Protein AF-A0A945HX90-F1 (afdb_monomer_lite)

Foldseek 3Di:
DVVVVVVVVVVVVVVVVVVVQQQVAWDWDDDPQWIWIAGNVRHTPDIGHDPVLVPDPVSVVVRVVVD

pLDDT: mean 89.82, std 4.53, range [66.5, 95.94]

Radius of gyration: 19.32 Å; chains: 1; bounding box: 50×13×47 Å

Sequence (67 aa):
MLDKAKDLYKLQKQARQIKKELKKTHIEADHEGVIVVINGEQEVVNVEISDDALENKKKLEENLEKA

Secondary structure (DSSP, 8-state):
-HHHHHHHHHHHHHHHHHHHHHTT-EEEEEETTEEEEEETTS-EEEEEE-TGGGG-HHHHHHHHHH-

Structure (mmCIF, N/CA/C/O backbone):
data_AF-A0A945HX90-F1
#
_entry.id   AF-A0A945HX90-F1
#
loop_
_atom_site.group_PDB
_atom_site.id
_atom_site.type_symbol
_atom_site.label_atom_id
_atom_site.label_alt_id
_atom_site.label_comp_id
_atom_site.label_asym_id
_atom_site.label_entity_id
_atom_site.label_seq_id
_atom_site.pdbx_PDB_ins_code
_atom_site.Cartn_x
_atom_site.Cartn_y
_atom_site.Cartn_z
_atom_site.occupancy
_atom_site.B_iso_or_equiv
_atom_site.auth_seq_id
_atom_site.auth_comp_id
_atom_site.auth_asym_id
_atom_site.auth_atom_id
_atom_site.pdbx_PDB_model_num
ATOM 1 N N . MET A 1 1 ? 32.403 5.361 -26.263 1.00 66.50 1 MET A N 1
ATOM 2 C CA . MET A 1 1 ? 31.450 6.390 -25.773 1.00 66.50 1 MET A CA 1
ATOM 3 C C . MET A 1 1 ? 30.022 6.093 -26.235 1.00 66.50 1 MET A C 1
ATOM 5 O O . MET A 1 1 ? 29.148 6.021 -25.383 1.00 66.50 1 MET A O 1
ATOM 9 N N . LEU A 1 2 ? 29.787 5.835 -27.531 1.00 80.25 2 LEU A N 1
ATOM 10 C CA . LEU A 1 2 ? 28.468 5.451 -28.070 1.00 80.25 2 LEU A CA 1
ATOM 11 C C . LEU A 1 2 ? 27.882 4.166 -27.461 1.00 80.25 2 LEU A C 1
ATOM 13 O O . LEU A 1 2 ? 26.696 4.139 -27.147 1.00 80.25 2 LEU A O 1
ATOM 17 N N . ASP A 1 3 ? 28.694 3.132 -27.235 1.00 84.81 3 ASP A N 1
ATOM 18 C CA . ASP A 1 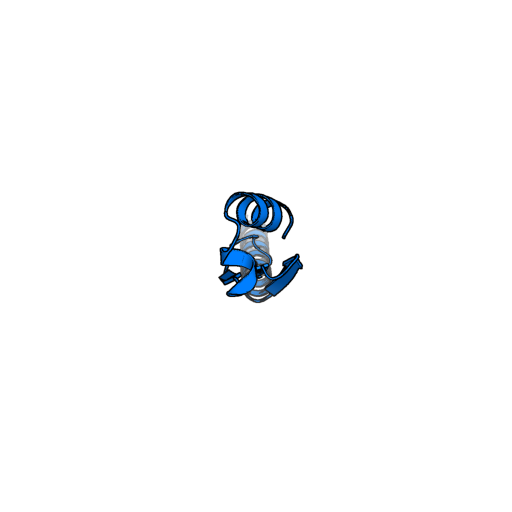3 ? 28.188 1.867 -26.674 1.00 84.81 3 ASP A CA 1
ATOM 19 C C . ASP A 1 3 ? 27.742 2.014 -25.215 1.00 84.81 3 ASP A C 1
ATOM 21 O O . ASP A 1 3 ? 26.653 1.581 -24.854 1.00 84.81 3 ASP A O 1
ATOM 25 N N . LYS A 1 4 ? 28.490 2.782 -24.411 1.00 85.44 4 LYS A N 1
ATOM 26 C CA . LYS A 1 4 ? 28.088 3.137 -23.040 1.00 85.44 4 LYS A CA 1
ATOM 27 C C . LYS A 1 4 ? 26.769 3.919 -23.010 1.00 85.44 4 LYS A C 1
ATOM 29 O O . LYS A 1 4 ? 25.932 3.677 -22.148 1.00 85.44 4 LYS A O 1
ATOM 34 N N . ALA A 1 5 ? 26.559 4.835 -23.958 1.00 90.19 5 ALA A N 1
ATOM 35 C CA . ALA A 1 5 ? 25.302 5.576 -24.064 1.00 90.19 5 ALA A CA 1
ATOM 36 C C . ALA A 1 5 ? 24.119 4.662 -24.439 1.00 90.19 5 ALA A C 1
ATOM 38 O O . ALA A 1 5 ? 23.025 4.814 -23.894 1.00 90.19 5 ALA A O 1
ATOM 39 N N . LYS A 1 6 ? 24.338 3.679 -25.324 1.00 91.38 6 LYS A N 1
ATOM 40 C CA . LYS A 1 6 ? 23.327 2.669 -25.676 1.00 91.38 6 LYS A CA 1
ATOM 41 C C . LYS A 1 6 ? 22.962 1.780 -24.488 1.00 91.38 6 LYS A C 1
ATOM 43 O O . LYS A 1 6 ? 21.781 1.494 -24.296 1.00 91.38 6 LYS A O 1
ATOM 48 N N . ASP A 1 7 ? 23.938 1.371 -23.686 1.00 91.44 7 ASP A N 1
ATOM 49 C CA . ASP A 1 7 ? 23.690 0.533 -22.510 1.00 91.44 7 ASP A CA 1
ATOM 50 C C . ASP A 1 7 ? 22.941 1.297 -21.412 1.00 91.44 7 ASP A C 1
ATOM 52 O O . ASP A 1 7 ? 21.964 0.788 -20.863 1.00 91.44 7 ASP A O 1
ATOM 56 N N . LEU A 1 8 ? 23.300 2.563 -21.174 1.00 92.56 8 LEU A N 1
ATOM 57 C CA . LEU A 1 8 ? 22.555 3.446 -20.270 1.00 92.56 8 LEU A CA 1
ATOM 58 C C . LEU A 1 8 ? 21.101 3.642 -20.720 1.00 92.56 8 LEU A C 1
ATOM 60 O O . LEU A 1 8 ? 20.184 3.604 -19.898 1.00 92.56 8 LEU A O 1
ATOM 64 N N . TYR A 1 9 ? 20.868 3.804 -22.025 1.00 93.69 9 TYR A N 1
ATOM 65 C CA . TYR A 1 9 ? 19.517 3.915 -22.574 1.00 93.69 9 TYR A CA 1
ATOM 66 C C . TYR A 1 9 ? 18.692 2.637 -22.357 1.00 93.69 9 TYR A C 1
ATOM 68 O O . TYR A 1 9 ? 17.526 2.709 -21.957 1.00 93.69 9 TYR A O 1
ATOM 76 N N . LYS A 1 10 ? 19.288 1.455 -22.574 1.00 94.56 10 LYS A N 1
ATOM 77 C CA . LYS A 1 10 ? 18.624 0.167 -22.307 1.00 94.56 10 LYS A CA 1
ATOM 78 C C . LYS A 1 10 ? 18.253 0.024 -20.833 1.00 94.56 10 LYS A C 1
ATOM 80 O O . LYS A 1 10 ? 17.110 -0.322 -20.538 1.00 94.56 10 LYS A O 1
ATOM 85 N N . LEU A 1 11 ? 19.171 0.359 -19.928 1.00 93.81 11 LEU A N 1
ATOM 86 C CA . LEU A 1 11 ? 18.936 0.300 -18.487 1.00 93.81 11 LEU A CA 1
ATOM 87 C C . LEU A 1 11 ? 17.809 1.251 -18.065 1.00 93.81 11 LEU A C 1
ATOM 89 O O . LEU A 1 11 ? 16.903 0.854 -17.335 1.00 93.81 11 LEU A O 1
ATOM 93 N N . GLN A 1 12 ? 17.788 2.480 -18.592 1.00 93.12 12 GLN A N 1
ATOM 94 C CA . GLN A 1 12 ? 16.695 3.421 -18.338 1.00 93.12 12 GLN A CA 1
ATOM 95 C C . GLN A 1 12 ? 15.344 2.869 -18.818 1.00 93.12 12 GLN A C 1
ATOM 97 O O . GLN A 1 12 ? 14.329 3.019 -18.134 1.00 93.12 12 GLN A O 1
ATOM 102 N N . LYS A 1 13 ? 15.311 2.230 -19.993 1.00 95.94 13 LYS A N 1
ATOM 103 C CA . LYS A 1 13 ? 14.092 1.614 -20.530 1.00 95.94 13 LYS A CA 1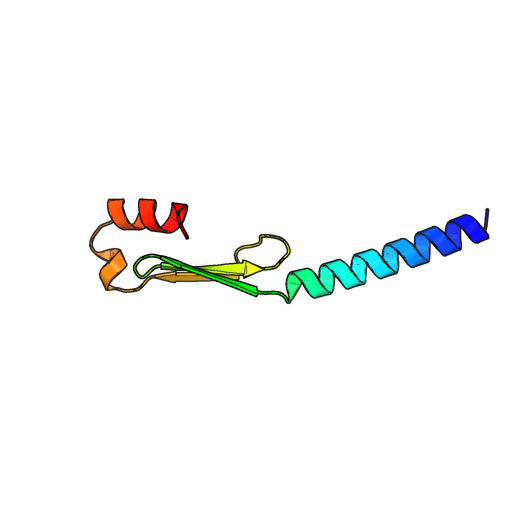
ATOM 104 C C . LYS A 1 13 ? 13.596 0.474 -19.636 1.00 95.94 13 LYS A C 1
ATOM 106 O O . LYS A 1 13 ? 12.404 0.437 -19.339 1.00 95.94 13 LYS A O 1
ATOM 111 N N . GLN A 1 14 ? 14.497 -0.396 -19.178 1.00 94.06 14 G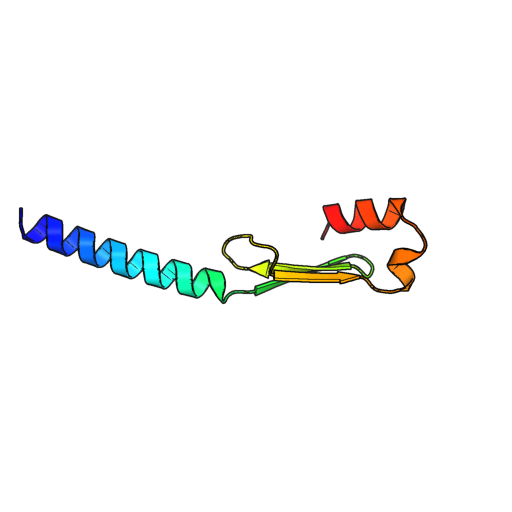LN A N 1
ATOM 112 C CA . GLN A 1 14 ? 14.177 -1.486 -18.252 1.00 94.06 14 GLN A CA 1
ATOM 113 C C . GLN A 1 14 ? 13.650 -0.947 -16.918 1.00 94.06 14 GLN A C 1
ATOM 115 O O . GLN A 1 14 ? 12.591 -1.369 -16.465 1.00 94.06 14 GLN A O 1
ATOM 120 N N . ALA A 1 15 ? 14.304 0.065 -16.342 1.00 93.44 15 ALA A N 1
ATOM 121 C CA . ALA A 1 15 ? 13.842 0.706 -15.113 1.00 93.44 15 ALA A CA 1
ATOM 122 C C . ALA A 1 15 ? 12.428 1.301 -15.259 1.00 93.44 15 ALA A C 1
ATOM 124 O O . ALA A 1 15 ? 11.597 1.160 -14.366 1.00 93.44 15 ALA A O 1
ATOM 125 N N . ARG A 1 16 ? 12.113 1.923 -16.406 1.00 94.06 16 ARG A N 1
ATOM 126 C CA . ARG A 1 16 ? 10.755 2.421 -1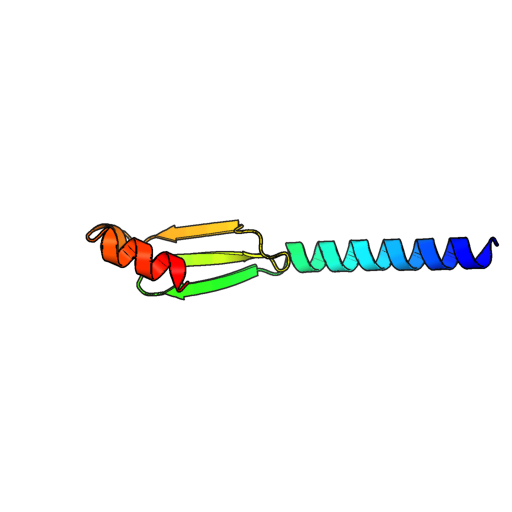6.697 1.00 94.06 16 ARG A CA 1
ATOM 127 C C . ARG A 1 16 ? 9.723 1.298 -16.812 1.00 94.06 16 ARG A C 1
ATOM 129 O O . ARG A 1 16 ? 8.570 1.528 -16.461 1.00 94.06 16 ARG A O 1
ATOM 136 N N . GLN A 1 17 ? 10.097 0.130 -17.335 1.00 94.62 17 GLN A N 1
ATOM 137 C CA . GLN A 1 17 ? 9.201 -1.029 -17.385 1.00 94.62 17 GLN A CA 1
ATOM 138 C C . GLN A 1 17 ? 8.928 -1.571 -15.983 1.00 94.62 17 GLN A C 1
ATOM 140 O O . GLN A 1 17 ? 7.764 -1.690 -15.624 1.00 94.62 17 GLN A O 1
ATOM 145 N N . ILE A 1 18 ? 9.970 -1.759 -15.169 1.00 92.50 18 ILE A N 1
ATOM 146 C CA . ILE A 1 18 ? 9.837 -2.221 -13.780 1.00 92.50 18 ILE A CA 1
ATOM 147 C C . ILE A 1 18 ? 8.927 -1.279 -12.984 1.00 92.50 18 ILE A C 1
ATOM 149 O O . ILE A 1 18 ? 7.973 -1.731 -12.365 1.00 92.50 18 ILE A O 1
ATOM 153 N N . LYS A 1 19 ? 9.132 0.042 -13.074 1.00 88.50 19 LYS A N 1
ATOM 154 C CA . LYS A 1 19 ? 8.240 1.016 -12.417 1.00 88.50 19 LYS A CA 1
ATOM 155 C C . LYS A 1 19 ? 6.782 0.890 -12.855 1.00 88.50 19 LYS A C 1
ATOM 157 O O . LYS A 1 19 ? 5.876 0.988 -12.038 1.00 88.50 19 LYS A O 1
ATOM 162 N N . LYS A 1 20 ? 6.531 0.669 -14.149 1.00 91.75 20 LYS A N 1
ATOM 163 C CA . LYS A 1 20 ? 5.162 0.467 -14.649 1.00 91.75 20 LYS A CA 1
ATOM 164 C C . LYS A 1 20 ? 4.522 -0.802 -14.101 1.00 91.75 20 LYS A C 1
ATOM 166 O O . LYS A 1 20 ? 3.307 -0.818 -13.948 1.00 91.75 20 LYS A O 1
ATOM 171 N N . GLU A 1 21 ? 5.306 -1.847 -13.874 1.00 91.50 21 GLU A N 1
ATOM 172 C CA . GLU A 1 21 ? 4.823 -3.086 -13.269 1.00 91.50 21 GLU A CA 1
ATOM 173 C C . GLU A 1 21 ? 4.542 -2.882 -11.780 1.00 91.50 21 GLU A C 1
ATOM 175 O O . GLU A 1 21 ? 3.432 -3.168 -11.349 1.00 91.50 21 GLU A O 1
ATOM 180 N N . LEU A 1 22 ? 5.462 -2.260 -11.033 1.00 90.44 22 LEU A N 1
ATOM 181 C CA . LEU A 1 22 ? 5.267 -1.928 -9.615 1.00 90.44 22 LEU A CA 1
ATOM 182 C C . LEU A 1 22 ? 4.007 -1.086 -9.378 1.00 90.44 22 LEU A C 1
ATOM 184 O O . LEU A 1 22 ? 3.234 -1.394 -8.481 1.00 90.44 22 LEU A O 1
ATOM 188 N N . LYS A 1 23 ? 3.737 -0.092 -10.233 1.00 89.19 23 LYS A N 1
ATOM 189 C CA . LYS A 1 23 ? 2.505 0.714 -10.160 1.00 89.19 23 LYS A CA 1
ATOM 190 C C . LYS A 1 23 ? 1.211 -0.070 -10.364 1.00 89.19 23 LYS A C 1
ATOM 192 O O . LYS A 1 23 ? 0.162 0.408 -9.957 1.00 89.19 23 LYS A O 1
ATOM 197 N N . LYS A 1 24 ? 1.263 -1.202 -11.067 1.00 89.50 24 LYS A N 1
ATOM 198 C CA . LYS A 1 24 ? 0.093 -2.046 -11.349 1.00 89.50 24 LYS A CA 1
ATOM 199 C C . LYS A 1 24 ? -0.079 -3.166 -10.334 1.00 89.50 24 LYS A C 1
ATOM 201 O O . LYS A 1 24 ? -1.170 -3.713 -10.227 1.00 89.50 24 LYS A O 1
ATOM 206 N N . THR A 1 25 ? 0.997 -3.549 -9.657 1.00 90.56 25 THR A N 1
ATOM 207 C CA . THR A 1 25 ? 0.935 -4.511 -8.566 1.00 90.56 25 THR A CA 1
ATOM 208 C C . THR A 1 25 ? 0.234 -3.846 -7.399 1.00 90.56 25 THR A C 1
ATOM 210 O O . THR A 1 25 ? 0.742 -2.859 -6.878 1.00 90.56 25 THR A O 1
ATOM 213 N N . HIS A 1 26 ? -0.912 -4.386 -7.000 1.00 90.88 26 HIS A N 1
ATOM 214 C CA . HIS A 1 26 ? -1.623 -3.970 -5.800 1.00 90.88 26 HIS A CA 1
ATOM 215 C C . HIS A 1 26 ? -1.481 -5.052 -4.736 1.00 90.88 26 HIS A C 1
ATOM 217 O O . HIS A 1 26 ? -1.557 -6.244 -5.038 1.00 90.88 26 HIS A O 1
ATOM 223 N N . ILE A 1 27 ? -1.223 -4.616 -3.512 1.00 92.31 27 ILE A N 1
ATOM 224 C CA . ILE A 1 27 ? -1.126 -5.447 -2.322 1.00 92.31 27 ILE A CA 1
ATOM 225 C C . ILE A 1 27 ? -2.205 -4.937 -1.378 1.00 92.31 27 ILE A C 1
ATOM 227 O O . ILE A 1 27 ? -2.271 -3.740 -1.102 1.00 92.31 27 ILE A O 1
ATOM 231 N N . GLU A 1 28 ? -3.055 -5.850 -0.932 1.00 92.12 28 GLU A N 1
ATOM 232 C CA . GLU A 1 28 ? -4.167 -5.567 -0.033 1.00 92.12 28 GLU A CA 1
ATOM 233 C C . GLU A 1 28 ? -3.813 -6.097 1.356 1.00 92.12 28 GLU A C 1
ATOM 235 O O . GLU A 1 28 ? -3.361 -7.238 1.493 1.00 92.12 28 GLU A O 1
ATOM 240 N N . ALA A 1 29 ? -4.006 -5.261 2.370 1.00 90.94 29 ALA A N 1
ATOM 241 C CA . ALA A 1 29 ? -3.894 -5.628 3.769 1.00 90.94 29 ALA A CA 1
ATOM 242 C C . ALA A 1 29 ? -5.232 -5.361 4.458 1.00 90.94 29 ALA A C 1
ATOM 244 O O . ALA A 1 29 ? -5.756 -4.253 4.384 1.00 90.94 29 ALA A O 1
ATOM 245 N N . ASP A 1 30 ? -5.786 -6.392 5.093 1.00 89.81 30 ASP A N 1
ATOM 246 C CA . ASP A 1 30 ? -7.030 -6.329 5.860 1.00 89.81 30 ASP A CA 1
ATOM 247 C C . ASP A 1 30 ? -6.706 -6.530 7.340 1.00 89.81 30 ASP A C 1
ATOM 249 O O . ASP A 1 30 ? -6.093 -7.534 7.731 1.00 89.81 30 ASP A O 1
ATOM 253 N N . HIS A 1 31 ? -7.119 -5.572 8.163 1.00 89.56 31 HIS A N 1
ATOM 254 C CA . HIS A 1 31 ? -7.075 -5.696 9.604 1.00 89.56 31 HIS A CA 1
ATOM 255 C C . HIS A 1 31 ? -8.334 -5.129 10.255 1.00 89.56 31 HIS A C 1
ATOM 257 O O . HIS A 1 31 ? -8.556 -3.920 10.268 1.00 89.56 31 HIS A O 1
ATOM 263 N N . GLU A 1 32 ? -9.129 -6.016 10.862 1.00 86.50 32 GLU A N 1
ATOM 264 C CA . GLU A 1 32 ? -10.285 -5.665 11.698 1.00 86.50 32 GLU A CA 1
ATOM 265 C C . GLU A 1 32 ? -11.196 -4.593 11.065 1.00 86.50 32 GLU A C 1
ATOM 267 O O . GLU A 1 32 ? -11.522 -3.584 11.695 1.00 86.50 32 GLU A O 1
ATOM 272 N N . GLY A 1 33 ? -11.590 -4.809 9.805 1.00 85.25 33 GLY A N 1
ATOM 273 C CA . GLY A 1 33 ? -12.532 -3.930 9.112 1.00 85.25 33 GLY A CA 1
ATOM 274 C C . GLY A 1 33 ? -11.898 -2.687 8.481 1.00 85.25 33 GLY A C 1
ATOM 275 O O . GLY A 1 33 ? -12.630 -1.809 8.019 1.00 85.25 33 GLY A O 1
ATOM 276 N N . VAL A 1 34 ? -10.565 -2.615 8.450 1.00 90.19 34 VAL A N 1
ATOM 277 C CA . VAL A 1 34 ? -9.779 -1.648 7.679 1.00 90.19 34 VAL A CA 1
ATOM 278 C C . VAL A 1 34 ? -9.037 -2.397 6.579 1.00 90.19 34 VAL A C 1
ATOM 280 O O . VAL A 1 34 ? -8.231 -3.277 6.867 1.00 90.19 34 VAL A O 1
ATOM 283 N N . ILE A 1 35 ? -9.283 -2.027 5.325 1.00 92.94 35 ILE A N 1
ATOM 284 C CA . ILE A 1 35 ? -8.578 -2.561 4.161 1.00 92.94 35 ILE A CA 1
ATOM 285 C C . ILE A 1 35 ? -7.738 -1.438 3.563 1.00 92.94 35 ILE A C 1
ATOM 287 O O . ILE A 1 35 ? -8.269 -0.422 3.115 1.00 92.94 35 ILE A O 1
ATOM 291 N N . VAL A 1 36 ? -6.421 -1.619 3.529 1.00 94.12 36 VAL A N 1
ATOM 292 C CA . VAL A 1 36 ? -5.484 -0.699 2.880 1.00 94.12 36 VAL A CA 1
ATOM 293 C C . VAL A 1 36 ? -4.933 -1.372 1.635 1.00 94.12 36 VAL A C 1
ATOM 295 O O . VAL A 1 36 ? -4.395 -2.477 1.682 1.00 94.12 36 VAL A O 1
ATOM 298 N N . VAL A 1 37 ? -5.053 -0.691 0.501 1.00 94.00 37 VAL A N 1
ATOM 299 C CA . VAL A 1 37 ? -4.474 -1.138 -0.761 1.00 94.00 37 VAL A CA 1
ATOM 300 C C . VAL A 1 37 ? -3.298 -0.237 -1.087 1.00 94.00 37 VAL A C 1
ATOM 302 O O . VAL A 1 37 ? -3.456 0.976 -1.255 1.00 94.00 37 VAL A O 1
ATOM 305 N N . ILE A 1 38 ? -2.116 -0.834 -1.211 1.00 94.38 38 ILE A N 1
ATOM 306 C CA . ILE A 1 38 ? -0.895 -0.156 -1.646 1.00 94.38 38 ILE A CA 1
ATOM 307 C C . ILE A 1 38 ? -0.448 -0.689 -3.002 1.00 94.38 38 ILE A C 1
ATOM 309 O O . ILE A 1 38 ? -0.667 -1.855 -3.332 1.00 94.38 38 ILE A O 1
ATOM 313 N N . ASN A 1 39 ? 0.209 0.149 -3.798 1.00 92.38 39 ASN A N 1
ATOM 314 C CA . ASN A 1 39 ? 0.898 -0.330 -4.990 1.00 92.38 39 ASN A CA 1
ATOM 315 C C . ASN A 1 39 ? 2.320 -0.828 -4.667 1.00 92.38 39 ASN A C 1
ATOM 317 O O . ASN A 1 39 ? 2.856 -0.612 -3.580 1.00 92.38 39 ASN A O 1
ATOM 321 N N . GLY A 1 40 ? 2.973 -1.478 -5.629 1.00 89.50 40 GLY A N 1
ATOM 322 C CA . GLY A 1 40 ? 4.354 -1.955 -5.498 1.00 89.50 40 GLY A CA 1
ATOM 323 C C . GLY A 1 40 ? 5.411 -0.848 -5.366 1.00 89.50 40 GLY A C 1
ATOM 324 O O . GLY A 1 40 ? 6.578 -1.157 -5.135 1.00 89.50 40 GLY A O 1
ATOM 325 N N . GLU A 1 41 ? 5.036 0.427 -5.507 1.00 90.62 41 GLU A N 1
ATOM 326 C CA . GLU A 1 41 ? 5.876 1.588 -5.173 1.00 90.62 41 GLU A CA 1
ATOM 327 C C . GLU A 1 41 ? 5.603 2.125 -3.750 1.00 90.62 41 GLU A C 1
ATOM 329 O O . GLU A 1 41 ? 6.174 3.145 -3.374 1.00 90.62 41 GLU A O 1
ATOM 334 N N . GLN A 1 42 ? 4.798 1.414 -2.949 1.00 88.00 42 GLN A N 1
ATOM 335 C CA . GLN A 1 42 ? 4.363 1.789 -1.595 1.00 88.00 42 GLN A CA 1
ATOM 336 C C . GLN A 1 42 ? 3.478 3.046 -1.540 1.00 88.00 42 GLN A C 1
ATOM 338 O O . GLN A 1 42 ? 3.383 3.698 -0.503 1.00 88.00 42 GLN A O 1
ATOM 343 N N . GLU A 1 43 ? 2.805 3.399 -2.637 1.00 91.00 43 GLU A N 1
ATOM 344 C CA . GLU A 1 43 ? 1.782 4.449 -2.622 1.00 91.00 43 GLU A CA 1
ATOM 345 C C . GLU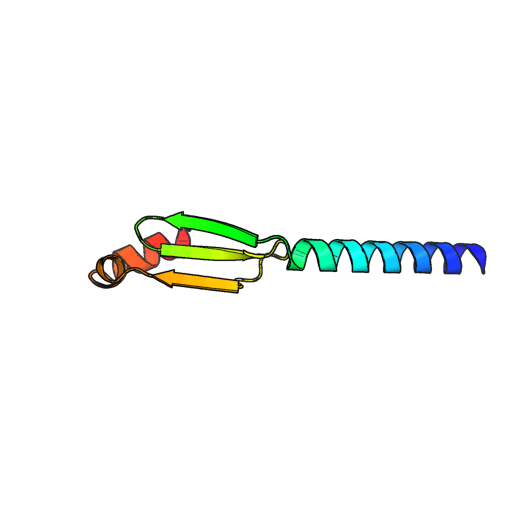 A 1 43 ? 0.434 3.843 -2.210 1.00 91.00 43 GLU A C 1
ATOM 347 O O . GLU A 1 43 ? 0.019 2.820 -2.762 1.00 91.00 43 GLU A O 1
ATOM 352 N N . VAL A 1 44 ? -0.269 4.483 -1.272 1.00 93.19 44 VAL A N 1
ATOM 353 C CA . VAL A 1 44 ? -1.638 4.097 -0.902 1.00 93.19 44 VAL A CA 1
ATOM 354 C C . VAL A 1 44 ? -2.570 4.443 -2.061 1.00 93.19 44 VAL A C 1
ATOM 356 O O . VAL A 1 44 ? -2.687 5.608 -2.443 1.00 93.19 44 VAL A O 1
ATOM 359 N N . VAL A 1 45 ? -3.219 3.430 -2.631 1.00 94.25 45 VAL A N 1
ATOM 360 C CA . VAL A 1 45 ? -4.146 3.587 -3.761 1.00 94.25 45 VAL A CA 1
ATOM 361 C C . VAL A 1 45 ? -5.607 3.546 -3.328 1.00 94.25 45 VAL A C 1
ATOM 363 O O . VAL A 1 45 ? -6.442 4.146 -4.001 1.00 94.25 45 VAL A O 1
ATOM 366 N N . ASN A 1 46 ? -5.920 2.875 -2.217 1.00 93.88 46 ASN A N 1
ATOM 367 C CA . ASN A 1 46 ? -7.264 2.836 -1.649 1.00 93.88 46 ASN A CA 1
ATOM 368 C C . ASN A 1 46 ? -7.214 2.556 -0.139 1.00 93.88 46 ASN A C 1
ATOM 370 O O . ASN A 1 46 ? -6.310 1.865 0.330 1.00 93.88 46 ASN A O 1
ATOM 374 N N . VAL A 1 47 ? -8.190 3.081 0.599 1.00 93.50 47 VAL A N 1
ATOM 375 C CA . VAL A 1 47 ? -8.435 2.747 2.007 1.00 93.50 47 VAL A CA 1
ATOM 376 C C . VAL A 1 47 ? -9.935 2.583 2.182 1.00 93.50 47 VAL A C 1
ATOM 378 O O . VAL A 1 47 ? -10.691 3.528 1.959 1.00 93.50 47 VAL A O 1
ATOM 381 N N . GLU A 1 48 ? -10.357 1.395 2.589 1.00 93.31 48 GLU A N 1
ATOM 382 C CA . GLU A 1 48 ? -11.745 1.088 2.907 1.00 93.31 48 GLU A CA 1
ATOM 383 C C . GLU A 1 48 ? -11.864 0.847 4.407 1.00 93.31 48 GLU A C 1
ATOM 385 O O . GLU A 1 48 ? -11.082 0.111 5.002 1.00 93.31 48 GLU A O 1
ATOM 390 N N . ILE A 1 49 ? -12.832 1.512 5.028 1.00 92.56 49 ILE A N 1
ATOM 391 C CA . ILE A 1 49 ? -13.108 1.399 6.456 1.00 92.56 49 ILE A CA 1
ATOM 392 C C . ILE A 1 49 ? -14.573 1.015 6.576 1.00 92.56 49 ILE A C 1
ATOM 394 O O . ILE A 1 49 ? -15.449 1.713 6.065 1.00 92.56 49 ILE A O 1
ATOM 398 N N . SER A 1 50 ? -14.816 -0.114 7.221 1.00 91.00 50 SER A N 1
ATOM 399 C CA . SER A 1 50 ? -16.153 -0.604 7.536 1.00 91.00 50 SER A CA 1
ATOM 400 C C . SER A 1 50 ? -16.839 0.258 8.604 1.00 91.00 50 SER A C 1
ATOM 402 O O . SER A 1 50 ? -16.183 0.881 9.443 1.00 91.00 50 SER A O 1
ATOM 404 N N . ASP A 1 51 ? -18.174 0.302 8.580 1.00 89.75 51 ASP A N 1
ATOM 405 C CA . ASP A 1 51 ? -18.958 1.138 9.498 1.00 89.75 51 ASP A CA 1
ATOM 406 C C . ASP A 1 51 ? -18.753 0.745 10.973 1.00 89.75 51 ASP A C 1
ATOM 408 O O . ASP A 1 51 ? -18.743 1.609 11.849 1.00 89.75 51 ASP A O 1
ATOM 412 N N . ASP A 1 52 ? -18.526 -0.539 11.256 1.00 87.00 52 ASP A N 1
ATOM 413 C CA . ASP A 1 52 ? -18.231 -1.050 12.597 1.00 87.00 52 ASP A CA 1
ATOM 414 C C . ASP A 1 52 ? -16.858 -0.599 13.117 1.00 87.00 52 ASP A C 1
ATOM 416 O O . ASP A 1 52 ? -16.701 -0.324 14.311 1.00 87.00 52 ASP A O 1
ATOM 420 N N . ALA A 1 53 ? -15.872 -0.424 12.234 1.00 84.88 53 ALA A N 1
ATOM 421 C CA . ALA A 1 53 ? -14.559 0.092 12.613 1.00 84.88 53 ALA A CA 1
ATOM 422 C C . ALA A 1 53 ? -14.594 1.590 12.990 1.00 84.88 53 ALA A C 1
ATOM 424 O O . ALA A 1 53 ? -13.715 2.065 13.715 1.00 84.88 53 ALA A O 1
ATOM 425 N N . LEU A 1 54 ? -15.618 2.342 12.565 1.00 86.81 54 LEU A N 1
ATOM 426 C CA . LEU A 1 54 ? -15.772 3.772 12.875 1.00 86.81 54 LEU A CA 1
ATOM 427 C C . LEU A 1 54 ? -16.246 4.047 14.310 1.00 86.81 54 LEU A C 1
ATOM 429 O O . LEU A 1 54 ? -16.075 5.165 14.804 1.00 86.81 54 LEU A O 1
ATOM 433 N N . GLU A 1 55 ? -16.816 3.057 15.002 1.00 86.75 55 GLU A N 1
ATOM 434 C CA . GLU A 1 55 ? -17.411 3.248 16.333 1.00 86.75 55 GLU A CA 1
ATOM 435 C C . GLU A 1 55 ? -16.381 3.631 17.406 1.00 86.75 55 GLU A C 1
ATOM 437 O O . GLU A 1 55 ? -16.701 4.328 18.374 1.00 86.75 55 GLU A O 1
ATOM 442 N N . ASN A 1 56 ? -15.128 3.196 17.246 1.00 88.25 56 ASN A N 1
ATOM 443 C CA . ASN A 1 56 ? -14.065 3.442 18.211 1.00 88.25 56 ASN A CA 1
ATOM 444 C C . ASN A 1 56 ? -12.821 4.026 17.544 1.00 88.25 56 ASN A C 1
ATOM 446 O O . ASN A 1 56 ? -11.932 3.306 17.093 1.00 88.25 56 ASN A O 1
ATOM 450 N N . LYS A 1 57 ? -12.716 5.357 17.598 1.00 87.81 57 LYS A N 1
ATOM 451 C CA . LYS A 1 57 ? -11.604 6.121 17.022 1.00 87.81 57 LYS A CA 1
ATOM 452 C C . LYS A 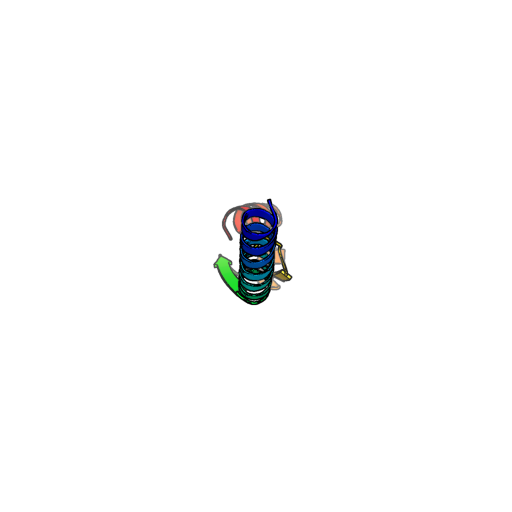1 57 ? -10.219 5.603 17.431 1.00 87.81 57 LYS A C 1
ATOM 454 O O . LYS A 1 57 ? -9.337 5.515 16.588 1.00 87.81 57 LYS A O 1
ATOM 459 N N . LYS A 1 58 ? -10.017 5.258 18.708 1.00 89.56 58 LYS A N 1
ATOM 460 C CA . LYS A 1 58 ? -8.702 4.810 19.194 1.00 89.56 58 LYS A CA 1
ATOM 461 C C . LYS A 1 58 ? -8.323 3.455 18.592 1.00 89.56 58 LYS A C 1
ATOM 463 O O . LYS A 1 58 ? -7.177 3.245 18.218 1.00 89.56 58 LYS A O 1
ATOM 468 N N . LYS A 1 59 ? -9.299 2.552 18.482 1.00 87.12 59 LYS A N 1
ATOM 469 C CA . LYS A 1 59 ? -9.102 1.235 17.870 1.00 87.12 59 LYS A CA 1
ATOM 470 C C . LYS A 1 59 ? -8.862 1.352 16.362 1.00 87.12 59 LYS A C 1
ATOM 472 O O . LYS A 1 59 ? -7.994 0.676 15.833 1.00 87.12 59 LYS A O 1
ATOM 477 N N . LEU A 1 60 ? -9.572 2.262 15.698 1.00 87.94 60 LEU A N 1
ATOM 478 C CA . LEU A 1 60 ? -9.385 2.551 14.279 1.00 87.94 60 LEU A CA 1
ATOM 479 C C . LEU A 1 60 ? -7.969 3.056 13.965 1.00 87.94 60 LEU A C 1
ATOM 481 O O . LEU A 1 60 ? -7.359 2.586 13.012 1.00 87.94 60 LEU A O 1
ATOM 485 N N . GLU A 1 61 ? -7.435 3.978 14.772 1.00 89.00 61 GLU A N 1
ATOM 486 C CA . GLU A 1 61 ? -6.054 4.466 14.625 1.00 89.00 61 GLU A CA 1
ATOM 487 C C . GLU A 1 61 ? -5.037 3.321 14.773 1.00 89.00 61 GLU A C 1
ATOM 489 O O . GLU A 1 61 ? -4.150 3.180 13.936 1.00 89.00 61 GLU A O 1
ATOM 494 N N . GLU A 1 62 ? -5.209 2.447 15.771 1.00 89.50 62 GLU A N 1
ATOM 495 C CA . GLU A 1 62 ? -4.353 1.263 15.943 1.00 89.50 62 GLU A CA 1
ATOM 496 C C . GLU A 1 62 ? -4.466 0.271 14.775 1.00 89.50 62 GLU A C 1
ATOM 498 O O . GLU A 1 62 ? -3.480 -0.379 14.428 1.00 89.50 62 GLU A O 1
ATOM 503 N N . ASN A 1 63 ? -5.651 0.137 14.177 1.00 87.31 63 ASN A N 1
ATOM 504 C CA . ASN A 1 63 ? -5.880 -0.776 13.061 1.00 87.31 63 ASN A CA 1
ATOM 505 C C . ASN A 1 63 ? -5.282 -0.232 11.757 1.00 87.31 63 ASN A C 1
ATOM 507 O O . ASN A 1 63 ? -4.707 -1.001 10.993 1.00 87.31 63 ASN A O 1
ATOM 511 N N . LEU A 1 64 ? -5.324 1.087 11.549 1.00 87.25 64 LEU A N 1
ATOM 512 C CA . LEU A 1 64 ? -4.675 1.768 10.424 1.00 87.25 64 LEU A CA 1
ATOM 513 C C . LEU A 1 64 ? -3.142 1.693 10.470 1.00 87.25 64 LEU A C 1
ATOM 515 O O . LEU A 1 64 ? -2.514 1.696 9.421 1.00 87.25 64 LEU A O 1
ATOM 519 N N . GLU A 1 65 ? -2.528 1.639 11.656 1.00 87.94 65 GLU A N 1
ATOM 520 C CA . GLU A 1 65 ? -1.071 1.459 11.780 1.00 87.94 65 GLU A CA 1
ATOM 521 C C . GLU A 1 65 ? -0.614 0.014 11.514 1.00 87.94 65 GLU A C 1
ATOM 523 O O . GLU A 1 65 ? 0.566 -0.222 11.249 1.00 87.94 65 GLU A O 1
ATOM 528 N N . LYS A 1 66 ? -1.526 -0.957 11.640 1.00 83.88 66 LYS A N 1
ATOM 529 C CA . LYS A 1 66 ? -1.232 -2.396 11.534 1.00 83.88 66 LYS A CA 1
ATOM 530 C C . LYS A 1 66 ? -1.617 -3.010 10.189 1.00 83.88 66 LYS A C 1
ATOM 532 O O . LYS A 1 66 ? -1.101 -4.088 9.887 1.00 83.88 66 LYS A O 1
ATOM 537 N N . ALA A 1 67 ? -2.527 -2.373 9.454 1.00 76.88 67 ALA A N 1
ATOM 538 C CA . ALA A 1 67 ? -2.882 -2.712 8.078 1.00 76.88 67 ALA A CA 1
ATOM 539 C C . ALA A 1 67 ? -1.788 -2.225 7.116 1.00 76.88 67 ALA A C 1
ATOM 541 O O . ALA A 1 67 ? -1.309 -3.052 6.311 1.00 76.88 67 ALA A O 1
#